Protein AF-A0A2N9FMD9-F1 (afdb_monomer)

Organism: Fagus sylvatica (NCBI:txid28930)

Foldseek 3Di:
DDDDDDDPPPDDPVVVVVVVVVVVVVVVVVVVVVPDPPPPPPPDPCDAQPAAAPLQCLVVLVVSLCVSCVVVVNNCQAVVVPPQDDPPDPCNVVSQVSQVVSLVSNLSRYDPVLNVVQVPDSGNNVSSVVSVVPSD

InterPro domains:
  IPR029472 Retrotransposon Copia-like, N-terminal [PF14244] (45-86)

Sequence (136 aa):
MAESTDLMQQLNPQTESILTSLTTKMTEVLTRSQTSPHPPPADSSTAPIGIKLDGSNYALWSQVVEMYISGKDKLGYINGDSPQPPETDPSFRRWRTENAIVKGWLINSMDSSLIANFIRFPTAKQGLGFCCYNLF

Mean predicted aligned error: 15.03 Å

Secondary structure (DSSP, 8-state):
------------HHHHHHHHHHHHHHHHHHHHTT-S---S--S---PPPSS-B-SS-HHHHHHHHHHHHHTTT-THHHHSSSPPPPTTSTTHHHHHHHHHHHHHHHHHTB-HHHHHHHTT-SSHHHHHHHHHHH--

Nearest PDB structures (foldseek):
  5ecf-assembly1_A  TM=4.370E-01  e=1.443E+00  Talaromyces marneffei PM1
  8qca-assembly1_B  TM=3.815E-01  e=7.373E+00  Saccharomyces cerevisiae

Structure (mmCIF, N/CA/C/O backbone):
data_AF-A0A2N9FMD9-F1
#
_entry.id   AF-A0A2N9FMD9-F1
#
loop_
_atom_site.group_PDB
_atom_site.id
_atom_site.type_symbol
_atom_site.label_atom_id
_atom_site.label_alt_id
_atom_site.label_comp_id
_atom_site.label_asym_id
_atom_site.label_entity_id
_atom_site.label_seq_id
_atom_site.pdbx_PDB_ins_code
_atom_site.Cartn_x
_atom_site.Cartn_y
_atom_site.Cartn_z
_atom_site.occupancy
_atom_site.B_iso_or_equiv
_atom_site.auth_seq_id
_atom_site.auth_comp_id
_atom_site.auth_asym_id
_atom_site.auth_atom_id
_atom_site.pdbx_PDB_model_num
ATOM 1 N N . MET A 1 1 ? 14.879 -6.292 76.148 1.00 36.97 1 MET A N 1
ATOM 2 C CA . MET A 1 1 ? 14.157 -5.919 74.917 1.00 36.97 1 MET A CA 1
ATOM 3 C C . MET A 1 1 ? 14.743 -4.604 74.456 1.00 36.97 1 MET A 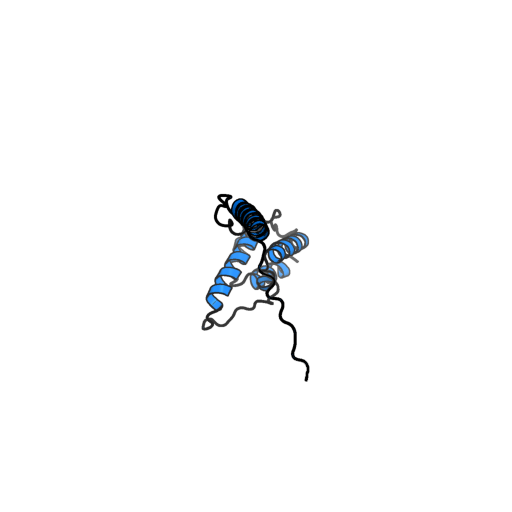C 1
ATOM 5 O O . MET A 1 1 ? 14.719 -3.656 75.226 1.00 36.97 1 MET A O 1
ATOM 9 N N . ALA A 1 2 ? 15.393 -4.609 73.297 1.00 40.62 2 ALA A N 1
ATOM 10 C CA . ALA A 1 2 ? 15.962 -3.431 72.662 1.00 40.62 2 ALA A CA 1
ATOM 11 C C . ALA A 1 2 ? 15.027 -3.043 71.509 1.00 40.62 2 ALA A C 1
ATOM 13 O O . ALA A 1 2 ? 14.839 -3.847 70.601 1.00 40.62 2 ALA A O 1
ATOM 14 N N . GLU A 1 3 ? 14.433 -1.855 71.574 1.00 39.62 3 GLU A N 1
ATOM 15 C CA . GLU A 1 3 ? 13.813 -1.161 70.437 1.00 39.62 3 GLU A CA 1
ATOM 16 C C . GLU A 1 3 ? 14.744 0.016 70.122 1.00 39.62 3 GLU A C 1
ATOM 18 O O . GLU A 1 3 ? 15.044 0.823 70.995 1.00 39.62 3 GLU A O 1
ATOM 23 N N . SER A 1 4 ? 15.520 -0.063 69.044 1.00 41.44 4 SER A N 1
ATOM 24 C CA . SER A 1 4 ? 15.152 0.163 67.639 1.00 41.44 4 SER A CA 1
ATOM 25 C C . SER A 1 4 ? 15.207 1.653 67.296 1.00 41.44 4 SER A C 1
ATOM 27 O O . SER A 1 4 ? 14.344 2.446 67.647 1.00 41.44 4 SER A O 1
ATOM 29 N N . THR A 1 5 ? 16.303 1.985 66.624 1.00 46.47 5 THR A N 1
ATOM 30 C CA . THR A 1 5 ? 16.591 3.186 65.841 1.00 46.47 5 THR A CA 1
ATOM 31 C C . THR A 1 5 ? 15.376 3.830 65.170 1.00 46.47 5 THR A C 1
ATOM 33 O O . THR A 1 5 ? 14.653 3.130 64.468 1.00 46.47 5 THR A O 1
ATOM 36 N N . ASP A 1 6 ? 15.276 5.162 65.223 1.00 43.38 6 ASP A N 1
ATOM 37 C CA . ASP A 1 6 ? 15.043 5.930 63.996 1.00 43.38 6 ASP A CA 1
ATOM 38 C C . ASP A 1 6 ? 15.660 7.334 64.089 1.00 43.38 6 ASP A C 1
ATOM 40 O O . ASP A 1 6 ? 15.374 8.139 64.977 1.00 43.38 6 ASP A O 1
ATOM 44 N N . LEU A 1 7 ? 16.606 7.566 63.188 1.00 48.28 7 LEU A N 1
ATOM 45 C CA . LEU A 1 7 ? 17.438 8.749 63.074 1.00 48.28 7 LEU A CA 1
ATOM 46 C C . LEU A 1 7 ? 16.669 9.841 62.326 1.00 48.28 7 LEU A C 1
ATOM 48 O O . LEU A 1 7 ? 16.870 10.033 61.131 1.00 48.28 7 LEU A O 1
ATOM 52 N N . MET A 1 8 ? 15.865 10.635 63.029 1.00 49.22 8 MET A N 1
ATOM 53 C CA . MET A 1 8 ? 15.466 11.951 62.514 1.00 49.22 8 MET A CA 1
ATOM 54 C C . MET A 1 8 ? 16.600 12.950 62.778 1.00 49.22 8 MET A C 1
ATOM 56 O O . MET A 1 8 ? 16.490 13.861 63.598 1.00 49.22 8 MET A O 1
ATOM 60 N N . GLN A 1 9 ? 17.733 12.750 62.095 1.00 51.56 9 GLN A N 1
ATOM 61 C CA . GLN A 1 9 ? 18.787 13.755 62.017 1.00 51.56 9 GLN A CA 1
ATOM 62 C C . GLN A 1 9 ? 18.228 14.931 61.212 1.00 51.56 9 GLN A C 1
ATOM 64 O O . GLN A 1 9 ? 18.152 14.892 59.986 1.00 51.56 9 GLN A O 1
ATOM 69 N N . GLN A 1 10 ? 17.799 15.958 61.940 1.00 44.78 10 GLN A N 1
ATOM 70 C CA . GLN A 1 10 ? 17.307 17.231 61.432 1.00 44.78 10 GLN A CA 1
ATOM 71 C C . GLN A 1 10 ? 18.229 17.740 60.312 1.00 44.78 10 GLN A C 1
ATOM 73 O O . GLN A 1 10 ? 19.405 18.031 60.546 1.00 44.78 10 GLN A O 1
ATOM 78 N N . LEU A 1 11 ? 17.710 17.787 59.081 1.00 54.62 11 LEU A N 1
ATOM 79 C CA . LEU A 1 11 ? 18.453 18.277 57.924 1.00 54.62 11 LEU A CA 1
ATOM 80 C C . LEU A 1 11 ? 18.922 19.711 58.199 1.00 54.62 11 LEU A C 1
ATOM 82 O O . LEU A 1 11 ? 18.143 20.587 58.569 1.00 54.62 11 LEU A O 1
ATOM 86 N N . ASN A 1 12 ? 20.226 19.933 58.044 1.00 65.62 12 ASN A N 1
ATOM 87 C CA . ASN A 1 12 ? 20.838 21.249 58.180 1.00 65.62 12 ASN A CA 1
ATOM 88 C C . ASN A 1 12 ? 20.189 22.215 57.163 1.00 65.62 12 ASN A C 1
ATOM 90 O O . ASN A 1 12 ? 20.140 21.871 55.978 1.00 65.62 12 ASN A O 1
ATOM 94 N N . PRO A 1 13 ? 19.746 23.425 57.558 1.00 65.56 13 PRO A N 1
ATOM 95 C CA . PRO A 1 13 ? 19.069 24.372 56.662 1.00 65.56 13 PRO A CA 1
ATOM 96 C C . PRO A 1 13 ? 19.892 24.757 55.421 1.00 65.56 13 PRO A C 1
ATOM 98 O O . PRO A 1 13 ? 19.332 25.119 54.386 1.00 65.56 13 PRO A O 1
ATOM 101 N N . GLN A 1 14 ? 21.224 24.639 55.473 1.00 65.88 14 GLN A N 1
ATOM 102 C CA . GLN A 1 14 ? 22.062 24.851 54.288 1.00 65.88 14 GLN A CA 1
ATOM 103 C C . GLN A 1 14 ? 21.920 23.725 53.252 1.00 65.88 14 GLN A C 1
ATOM 105 O O . GLN A 1 14 ? 22.007 23.988 52.056 1.00 65.88 14 GLN A O 1
ATOM 110 N N . THR A 1 15 ? 21.670 22.487 53.681 1.00 69.12 15 THR A N 1
ATOM 111 C CA . THR A 1 15 ? 21.528 21.333 52.784 1.00 69.12 15 THR A CA 1
ATOM 112 C C . THR A 1 15 ? 20.212 21.391 52.004 1.00 69.12 15 THR A C 1
ATOM 114 O O . THR A 1 15 ? 20.204 21.096 50.812 1.00 69.12 15 THR A O 1
ATOM 117 N N . GLU A 1 16 ? 19.121 21.857 52.621 1.00 73.75 16 GLU A N 1
ATOM 118 C CA . GLU A 1 16 ? 17.834 22.052 51.931 1.00 73.75 16 GLU A CA 1
ATOM 119 C C . GLU A 1 16 ? 17.903 23.155 50.868 1.00 73.75 16 GLU A C 1
ATOM 121 O O . GLU A 1 16 ? 17.362 23.011 49.772 1.00 73.75 16 GLU A O 1
ATOM 126 N N . SER A 1 17 ? 18.640 24.233 51.148 1.00 76.12 17 SER A N 1
ATOM 127 C CA . SER A 1 17 ? 18.895 25.307 50.180 1.00 76.12 17 SER A CA 1
ATOM 128 C C . SER A 1 17 ? 19.668 24.801 48.955 1.00 76.12 17 SER A C 1
ATOM 130 O O . SER A 1 17 ?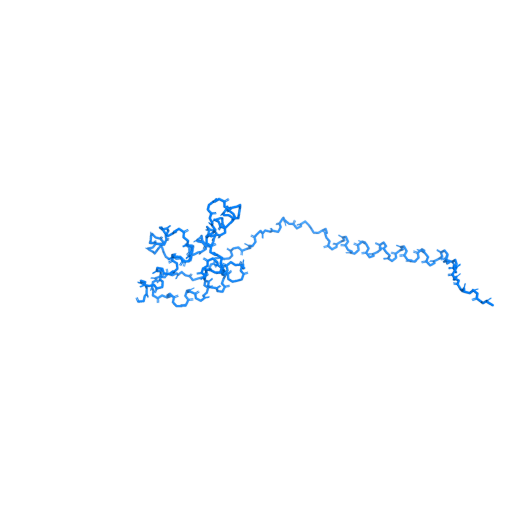 19.343 25.123 47.810 1.00 76.12 17 SER A O 1
ATOM 132 N N . ILE A 1 18 ? 20.655 23.926 49.171 1.00 85.44 18 ILE A N 1
ATOM 133 C CA . ILE A 1 18 ? 21.412 23.319 48.072 1.00 85.44 18 ILE A CA 1
ATOM 134 C C . ILE A 1 18 ? 20.520 22.361 47.268 1.00 85.44 18 ILE A C 1
ATOM 136 O O . ILE A 1 18 ? 20.501 22.437 46.040 1.00 85.44 18 ILE A O 1
ATOM 140 N N . LEU A 1 19 ? 19.741 21.502 47.931 1.00 76.56 19 LEU A N 1
ATOM 141 C CA . LEU A 1 19 ? 18.835 20.554 47.270 1.00 76.56 19 LEU A CA 1
ATOM 142 C C . LEU A 1 19 ? 17.743 21.258 46.459 1.00 76.56 19 LEU A C 1
ATOM 144 O O . LEU A 1 19 ? 17.469 20.862 45.325 1.00 76.56 19 LEU A O 1
ATOM 148 N N . THR A 1 20 ? 17.153 22.325 46.994 1.00 76.69 20 THR A N 1
ATOM 149 C CA . THR A 1 20 ? 16.142 23.128 46.289 1.00 76.69 20 THR A CA 1
ATOM 150 C C . THR A 1 20 ? 16.746 23.868 45.099 1.00 76.69 20 THR A C 1
ATOM 152 O O . THR A 1 20 ? 16.155 23.856 44.021 1.00 76.69 20 THR A O 1
ATOM 155 N N . SER A 1 21 ? 17.953 24.426 45.234 1.00 84.25 21 SER A N 1
ATOM 156 C CA . SER A 1 21 ? 18.681 25.067 44.129 1.00 84.25 21 SER A CA 1
ATOM 157 C C . SER A 1 21 ? 19.013 24.082 43.000 1.00 84.25 21 SER A C 1
ATOM 159 O O . SER A 1 21 ? 18.773 24.369 41.825 1.00 84.25 21 SER A O 1
ATOM 161 N N . LEU A 1 22 ? 19.487 22.879 43.342 1.00 86.50 22 LEU A N 1
ATOM 162 C CA . LEU A 1 22 ? 19.761 21.810 42.377 1.00 86.50 22 LEU A CA 1
ATOM 163 C C . LEU A 1 22 ? 18.476 21.315 41.699 1.00 86.50 22 LEU A C 1
ATOM 165 O O . LEU A 1 22 ? 18.442 21.179 40.478 1.00 86.50 22 LEU A O 1
ATOM 169 N N . THR A 1 23 ? 17.404 21.110 42.467 1.00 81.19 23 THR A N 1
ATOM 170 C CA . THR A 1 23 ? 16.0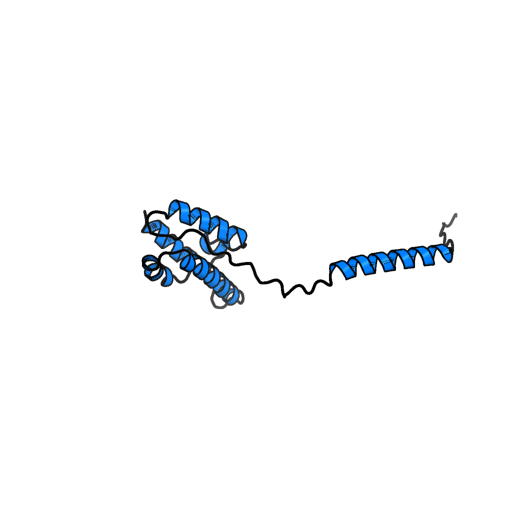93 20.674 41.955 1.00 81.19 23 THR A CA 1
ATOM 171 C C . THR A 1 23 ? 15.480 21.719 41.029 1.00 81.19 23 THR A C 1
ATOM 173 O O . THR A 1 23 ? 14.967 21.382 39.962 1.00 81.19 23 THR A O 1
ATOM 176 N N . THR A 1 24 ? 15.599 22.999 41.381 1.00 84.19 24 THR A N 1
ATOM 177 C CA . THR A 1 24 ? 15.136 24.119 40.552 1.00 84.19 24 THR A CA 1
ATOM 178 C C . THR A 1 24 ? 15.897 24.154 39.232 1.00 84.19 24 THR A C 1
ATOM 180 O O . THR A 1 24 ? 15.282 24.236 38.172 1.00 84.19 24 THR A O 1
ATOM 183 N N . LYS A 1 25 ? 17.225 23.978 39.267 1.00 83.44 25 LYS A N 1
ATOM 184 C CA . LYS A 1 25 ? 18.049 23.922 38.052 1.00 83.44 25 LYS A CA 1
ATOM 185 C C . LYS A 1 25 ? 17.742 22.706 37.181 1.00 83.44 25 LYS A C 1
ATOM 187 O O . LYS A 1 25 ? 17.678 22.850 35.965 1.00 83.44 25 LYS A O 1
ATOM 192 N N . MET A 1 26 ? 17.519 21.526 37.763 1.00 82.50 26 MET A N 1
ATOM 193 C CA . MET A 1 26 ? 17.091 20.353 36.988 1.00 82.50 26 MET A CA 1
ATOM 194 C C . MET A 1 26 ? 15.715 20.572 36.353 1.00 82.50 26 MET A C 1
ATOM 196 O O . MET A 1 26 ? 15.519 20.223 35.192 1.00 82.50 26 MET A O 1
ATOM 200 N N . THR A 1 27 ? 14.791 21.206 37.078 1.00 74.50 27 THR A N 1
ATOM 201 C CA . THR A 1 27 ? 13.453 21.542 36.570 1.00 74.50 27 THR A CA 1
ATOM 202 C C . THR A 1 27 ? 13.536 22.558 35.431 1.00 74.50 27 THR A C 1
ATOM 204 O O . THR A 1 27 ? 12.879 22.376 34.409 1.00 74.50 27 THR A O 1
ATOM 207 N N . GLU A 1 28 ? 14.396 23.576 35.530 1.00 76.56 28 GLU A N 1
ATOM 208 C CA . GLU A 1 28 ? 14.667 24.507 34.427 1.00 76.56 28 GLU A CA 1
ATOM 209 C C . GLU A 1 28 ? 15.297 23.813 33.217 1.00 76.56 28 GLU A C 1
ATOM 211 O O . GLU A 1 28 ? 14.899 24.093 32.090 1.00 76.56 28 GLU A O 1
ATOM 216 N N . VAL A 1 29 ? 16.247 22.892 33.413 1.00 73.25 29 VAL A N 1
ATOM 217 C CA . VAL A 1 29 ? 16.868 22.134 32.312 1.00 73.25 29 VAL A CA 1
ATOM 218 C C . VAL A 1 29 ? 15.839 21.235 31.619 1.00 73.25 29 VAL A C 1
ATOM 220 O O . VAL A 1 29 ? 15.769 21.216 30.387 1.00 73.25 29 VAL A O 1
ATOM 223 N N . LEU A 1 30 ? 14.988 20.547 32.386 1.00 67.12 30 LEU A N 1
ATOM 224 C CA . LEU A 1 30 ? 13.911 19.710 31.855 1.00 67.12 30 LEU A CA 1
ATOM 225 C C . LEU A 1 30 ? 12.870 20.548 31.095 1.00 67.12 30 LEU A C 1
ATOM 227 O O . LEU A 1 30 ? 12.449 20.172 30.003 1.00 67.12 30 LEU A O 1
ATOM 231 N N . THR A 1 31 ? 12.521 21.721 31.628 1.00 64.62 31 THR A N 1
ATOM 232 C CA . THR A 1 31 ? 11.535 22.634 31.027 1.00 64.62 31 THR A CA 1
ATOM 233 C C . THR A 1 31 ? 12.089 23.323 29.778 1.00 64.62 31 THR A C 1
ATOM 235 O O . THR A 1 31 ? 11.402 23.419 28.765 1.00 64.62 31 THR A O 1
ATOM 238 N N . ARG A 1 32 ? 13.364 23.734 29.792 1.00 60.16 32 ARG A N 1
ATOM 239 C CA . ARG A 1 32 ? 14.051 24.336 28.636 1.00 60.16 32 ARG A CA 1
ATOM 240 C C . ARG A 1 32 ? 14.215 23.356 27.476 1.00 60.16 32 ARG A C 1
ATOM 242 O O . ARG A 1 32 ? 14.281 23.782 26.328 1.00 60.16 32 ARG A O 1
ATOM 249 N N . SER A 1 33 ? 14.236 22.056 27.761 1.00 49.31 33 SER A N 1
ATOM 250 C CA . SER A 1 33 ? 14.252 21.010 26.733 1.00 49.31 33 SER A CA 1
ATOM 251 C C . SER A 1 33 ? 12.902 20.858 26.010 1.00 49.31 33 SER A C 1
ATOM 253 O O . SER A 1 33 ? 12.859 20.262 24.938 1.00 49.31 33 SER A O 1
ATOM 255 N N . GLN A 1 34 ? 11.805 21.390 26.567 1.00 57.22 34 GLN A N 1
ATOM 256 C CA . GLN A 1 34 ? 10.439 21.214 26.051 1.00 57.22 34 GLN A CA 1
ATOM 257 C C . GLN A 1 34 ? 9.796 22.501 25.503 1.00 57.22 34 GLN A C 1
ATOM 259 O O . GLN A 1 34 ? 8.668 22.459 25.022 1.00 57.22 34 GLN A O 1
ATOM 264 N N . THR A 1 35 ? 10.505 23.634 25.500 1.00 44.81 35 THR A N 1
ATOM 265 C CA . THR A 1 35 ? 10.029 24.904 24.920 1.00 44.81 35 THR A CA 1
ATOM 266 C C . THR A 1 35 ? 10.734 25.245 23.607 1.00 44.81 35 THR A C 1
ATOM 268 O O . THR A 1 35 ? 11.194 26.360 23.383 1.00 44.81 35 THR A O 1
ATOM 271 N N . SER A 1 36 ? 10.794 24.281 22.690 1.00 49.69 36 SER A N 1
ATOM 272 C CA . SER A 1 36 ? 10.823 24.624 21.266 1.00 49.69 36 SER A CA 1
ATOM 273 C C . SER A 1 36 ? 9.367 24.778 20.815 1.00 49.69 36 SER A C 1
ATOM 275 O O . SER A 1 36 ? 8.551 23.952 21.233 1.00 49.69 36 SER A O 1
ATOM 277 N N . PRO A 1 37 ? 8.991 25.776 19.991 1.00 46.25 37 PRO A N 1
ATOM 278 C CA . PRO A 1 37 ? 7.714 25.758 19.290 1.00 46.25 37 PRO A CA 1
ATOM 279 C C . PRO A 1 37 ? 7.771 24.605 18.282 1.00 46.25 37 PRO A C 1
ATOM 281 O O . PRO A 1 37 ? 8.019 24.797 17.096 1.00 46.25 37 PRO A O 1
ATOM 284 N N . HIS A 1 38 ? 7.627 23.378 18.777 1.00 46.78 38 HIS A N 1
ATOM 285 C CA . HIS A 1 38 ? 7.462 22.204 17.953 1.00 46.78 38 HIS A CA 1
ATOM 286 C C . HIS A 1 38 ? 6.112 22.423 17.253 1.00 46.78 38 HIS A C 1
ATOM 288 O O . HIS A 1 38 ? 5.092 22.498 17.948 1.00 46.78 38 HIS A O 1
ATOM 294 N N . PRO A 1 39 ? 6.051 22.580 15.915 1.00 51.91 39 PRO A N 1
ATOM 295 C CA . PRO A 1 39 ? 4.779 22.411 15.215 1.00 51.91 39 PRO A CA 1
ATOM 296 C C . PRO A 1 39 ? 4.177 21.071 15.674 1.00 51.91 39 PRO A C 1
ATOM 298 O O . PRO A 1 39 ? 4.960 20.186 16.010 1.00 51.91 39 PRO A O 1
ATOM 301 N N . PRO A 1 40 ? 2.845 20.869 15.744 1.00 54.62 40 PRO A N 1
ATOM 302 C CA . PRO A 1 40 ? 2.291 19.540 16.051 1.00 54.62 40 PRO A CA 1
ATOM 303 C C . PRO A 1 40 ? 3.0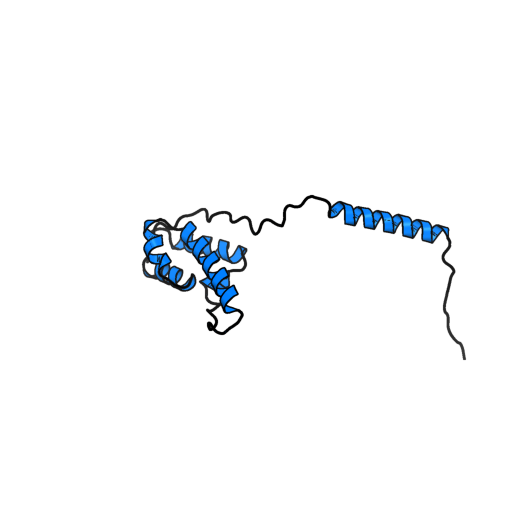82 18.497 15.254 1.00 54.62 40 PRO A C 1
ATOM 305 O O . PRO A 1 40 ? 3.395 18.821 14.103 1.00 54.62 40 PRO A O 1
ATOM 308 N N . PRO A 1 41 ? 3.520 17.363 15.849 1.00 50.06 41 PRO A N 1
ATOM 309 C CA . PRO A 1 41 ? 4.355 16.396 15.146 1.00 50.06 41 PRO A CA 1
ATOM 310 C C . PRO A 1 41 ? 3.700 16.156 13.802 1.00 50.06 41 PRO A C 1
ATOM 312 O O . PRO A 1 41 ? 2.587 15.646 13.747 1.00 50.06 41 PRO A O 1
ATOM 315 N N . ALA A 1 42 ? 4.327 16.689 12.752 1.00 47.41 42 ALA A N 1
ATOM 316 C CA . ALA A 1 42 ? 3.772 16.618 11.424 1.00 47.41 42 ALA A CA 1
ATOM 317 C C . ALA A 1 42 ? 3.707 15.127 11.154 1.00 47.41 42 ALA A C 1
ATOM 319 O O . ALA A 1 42 ? 4.752 14.471 11.112 1.00 47.41 42 ALA A O 1
ATOM 320 N N . ASP A 1 43 ? 2.485 14.600 11.125 1.00 48.00 43 ASP A N 1
ATOM 321 C CA . ASP A 1 43 ? 2.231 13.191 10.925 1.00 48.00 43 ASP A CA 1
ATOM 322 C C . ASP A 1 43 ? 3.085 12.741 9.750 1.00 48.00 43 ASP A C 1
ATOM 324 O O . ASP A 1 43 ? 2.936 13.251 8.642 1.00 48.00 43 ASP A O 1
ATOM 328 N N . SER A 1 44 ? 4.043 11.864 10.060 1.00 55.81 44 SER A N 1
ATOM 329 C CA . SER A 1 44 ? 4.873 11.089 9.148 1.00 55.81 44 SER A CA 1
ATOM 330 C C . SER A 1 44 ? 5.128 11.774 7.805 1.00 55.81 44 SER A C 1
ATOM 332 O O . SER A 1 44 ? 4.308 11.664 6.892 1.00 55.81 44 SER A O 1
ATOM 334 N N . SER A 1 45 ? 6.292 12.420 7.659 1.00 53.41 45 SER A N 1
ATOM 335 C CA . SER A 1 45 ? 6.821 12.825 6.351 1.00 53.41 45 SER A CA 1
ATOM 336 C C . SER A 1 45 ? 6.573 11.696 5.344 1.00 53.41 45 SER A C 1
ATOM 338 O O . SER A 1 45 ? 7.222 10.644 5.364 1.00 53.41 45 SER A O 1
ATOM 340 N N . THR A 1 46 ? 5.538 11.869 4.519 1.00 64.50 46 THR A N 1
ATOM 341 C CA . THR A 1 46 ? 5.094 10.881 3.540 1.00 64.50 46 THR A CA 1
ATOM 342 C C . THR A 1 46 ? 5.984 11.096 2.336 1.00 64.50 46 THR A C 1
ATOM 344 O O . THR A 1 46 ? 5.556 11.582 1.294 1.00 64.50 46 THR A O 1
ATOM 347 N N . ALA A 1 47 ? 7.276 10.810 2.516 1.00 70.69 47 ALA A N 1
ATOM 348 C CA . ALA A 1 47 ? 8.204 10.766 1.408 1.00 70.69 47 ALA A CA 1
ATOM 349 C C . ALA A 1 47 ? 7.594 9.818 0.364 1.00 70.69 47 ALA A C 1
ATOM 351 O O . ALA A 1 47 ? 7.163 8.719 0.736 1.00 70.69 47 ALA A O 1
ATOM 352 N N . PRO A 1 48 ? 7.450 10.241 -0.897 1.00 77.12 48 PRO A N 1
ATOM 353 C CA . PRO A 1 48 ? 6.898 9.378 -1.924 1.00 77.12 48 PRO A CA 1
ATOM 354 C C . PRO A 1 48 ? 7.830 8.184 -2.139 1.00 77.12 48 PRO A C 1
ATOM 356 O O . PRO A 1 48 ? 9.047 8.285 -1.975 1.00 77.12 48 PRO A O 1
ATOM 359 N N . ILE A 1 49 ? 7.259 7.043 -2.516 1.00 85.62 49 ILE A N 1
ATOM 360 C CA . ILE A 1 49 ? 8.049 5.901 -2.977 1.00 85.62 49 ILE A CA 1
ATOM 361 C C . ILE A 1 49 ? 8.755 6.346 -4.263 1.00 85.62 49 ILE A C 1
ATOM 363 O O . ILE A 1 49 ? 8.104 6.726 -5.233 1.00 85.62 49 ILE A O 1
ATOM 367 N N . GLY A 1 50 ? 10.090 6.353 -4.248 1.00 83.81 50 GLY A N 1
ATOM 368 C CA . GLY A 1 50 ? 10.911 6.944 -5.312 1.00 83.81 50 GLY A CA 1
ATOM 369 C C . GLY A 1 50 ? 10.914 6.178 -6.638 1.00 83.81 50 GLY A C 1
ATOM 370 O O . GLY A 1 50 ? 11.506 6.648 -7.604 1.00 83.81 50 GLY A O 1
ATOM 371 N N . ILE A 1 51 ? 10.263 5.015 -6.695 1.00 89.81 51 ILE A N 1
ATOM 372 C CA . ILE A 1 51 ? 10.129 4.206 -7.905 1.00 89.81 51 ILE A CA 1
ATOM 373 C C . ILE A 1 51 ? 8.659 4.032 -8.269 1.00 89.81 51 ILE A C 1
ATOM 375 O O . ILE A 1 51 ? 7.817 3.783 -7.405 1.00 89.81 51 ILE A O 1
ATOM 379 N N . LYS A 1 52 ? 8.358 4.157 -9.562 1.00 92.69 52 LYS A N 1
ATOM 380 C CA . LYS A 1 52 ? 7.024 3.901 -10.100 1.00 92.69 52 LYS A CA 1
ATOM 381 C C . LYS A 1 52 ? 6.948 2.509 -10.704 1.00 92.69 52 LYS A C 1
ATOM 383 O O . LYS A 1 52 ? 7.856 2.119 -11.430 1.00 92.69 52 LYS A O 1
ATOM 388 N N . LEU A 1 53 ? 5.871 1.786 -10.421 1.00 91.88 53 LEU A N 1
ATOM 389 C CA . LEU A 1 53 ? 5.553 0.534 -11.099 1.00 91.88 53 LEU A CA 1
ATOM 390 C C . LEU A 1 53 ? 5.185 0.835 -12.555 1.00 91.88 53 LEU A C 1
ATOM 392 O O . LEU A 1 53 ? 4.220 1.560 -12.790 1.00 91.88 53 LEU A O 1
ATOM 396 N N . ASP A 1 54 ? 5.926 0.270 -13.503 1.00 88.62 54 ASP A N 1
ATOM 397 C CA . ASP A 1 54 ? 5.691 0.408 -14.952 1.00 88.62 54 ASP A CA 1
ATOM 398 C C . ASP A 1 54 ? 5.258 -0.908 -15.620 1.00 88.62 54 ASP A C 1
ATOM 400 O O . ASP A 1 54 ? 5.025 -0.970 -16.824 1.00 88.62 54 ASP A O 1
ATOM 404 N N . GLY A 1 55 ? 5.131 -1.965 -14.818 1.00 86.19 55 GLY A N 1
ATOM 405 C CA . GLY A 1 55 ? 4.749 -3.304 -15.246 1.00 86.19 55 GLY A CA 1
ATOM 406 C C . GLY A 1 55 ? 5.928 -4.224 -15.560 1.00 86.19 55 GLY A C 1
ATOM 407 O O . GLY A 1 55 ? 5.779 -5.436 -15.472 1.00 86.19 55 GLY A O 1
ATOM 408 N N . SER A 1 56 ? 7.117 -3.685 -15.826 1.00 88.75 56 SER A N 1
ATOM 409 C CA . SER A 1 56 ? 8.337 -4.478 -16.033 1.00 88.75 56 SER A CA 1
ATOM 410 C C . SER A 1 56 ? 9.153 -4.663 -14.750 1.00 88.75 56 SER A C 1
ATOM 412 O O . SER A 1 56 ? 9.922 -5.612 -14.609 1.00 88.75 56 SER A O 1
ATOM 414 N N . ASN A 1 57 ? 8.976 -3.758 -13.787 1.00 91.69 57 ASN A N 1
ATOM 415 C CA . ASN A 1 57 ? 9.816 -3.642 -12.599 1.00 91.69 57 ASN A CA 1
ATOM 416 C C . ASN A 1 57 ? 9.152 -4.132 -11.301 1.00 91.69 57 ASN A C 1
ATOM 418 O O . ASN A 1 57 ? 9.582 -3.741 -10.212 1.00 91.69 57 ASN A O 1
ATOM 422 N N . TYR A 1 58 ? 8.129 -4.993 -11.392 1.00 90.25 58 TYR A N 1
ATOM 423 C CA . TYR A 1 58 ? 7.338 -5.418 -10.233 1.00 90.25 58 TYR A CA 1
ATOM 424 C C . TYR A 1 58 ? 8.193 -5.985 -9.093 1.00 90.25 58 TYR A C 1
ATOM 426 O O . TYR A 1 58 ? 7.986 -5.595 -7.951 1.00 90.25 58 TYR A O 1
ATOM 434 N N . ALA A 1 59 ? 9.185 -6.835 -9.382 1.00 90.62 59 ALA A N 1
ATOM 435 C CA . ALA A 1 59 ? 10.019 -7.458 -8.348 1.00 90.62 59 ALA A CA 1
ATOM 436 C C . ALA A 1 59 ? 10.816 -6.441 -7.506 1.00 90.62 59 ALA A C 1
ATOM 438 O O . ALA A 1 59 ? 10.907 -6.574 -6.286 1.00 90.62 59 ALA A O 1
ATOM 439 N N . LEU A 1 60 ? 11.379 -5.407 -8.142 1.00 91.81 60 LEU A N 1
ATOM 440 C CA . LEU A 1 60 ? 12.074 -4.330 -7.432 1.00 91.81 60 LEU A CA 1
ATOM 441 C C . LEU A 1 60 ? 11.070 -3.432 -6.703 1.00 91.81 60 LEU A C 1
ATOM 443 O O . LEU A 1 60 ? 11.271 -3.067 -5.545 1.00 91.81 60 LEU A O 1
ATOM 447 N N . TRP A 1 61 ? 9.973 -3.094 -7.382 1.00 94.19 61 TRP A N 1
ATOM 448 C CA . TRP A 1 61 ? 8.918 -2.258 -6.831 1.00 94.19 61 TRP A CA 1
ATOM 449 C C . TRP A 1 61 ? 8.300 -2.859 -5.570 1.00 94.19 61 TRP A C 1
ATOM 451 O O . TRP A 1 61 ? 8.201 -2.164 -4.559 1.00 94.19 61 TRP A O 1
ATOM 461 N N . SER A 1 62 ? 7.967 -4.150 -5.583 1.00 92.56 62 SER A N 1
ATOM 462 C CA . SER A 1 62 ? 7.343 -4.827 -4.450 1.00 92.56 62 SER A CA 1
ATOM 463 C C . SER A 1 62 ? 8.239 -4.791 -3.216 1.00 92.56 62 SER A C 1
ATOM 465 O O . SER A 1 62 ? 7.747 -4.485 -2.136 1.00 92.56 62 SER A O 1
ATOM 467 N N . GLN A 1 63 ? 9.553 -4.995 -3.372 1.00 92.94 63 GLN A N 1
ATOM 468 C CA . GLN A 1 63 ? 10.503 -4.921 -2.257 1.00 92.94 63 GLN A CA 1
ATOM 469 C C . GLN A 1 63 ? 10.585 -3.513 -1.653 1.00 92.94 63 GLN A C 1
ATOM 471 O O . GLN A 1 63 ? 10.557 -3.358 -0.433 1.00 92.94 63 GLN A O 1
ATOM 476 N N . VAL A 1 64 ? 10.658 -2.464 -2.480 1.00 93.75 64 VAL A N 1
ATOM 477 C CA . VAL A 1 64 ? 10.716 -1.080 -1.974 1.00 93.75 64 VAL A CA 1
ATOM 478 C C . VAL A 1 64 ? 9.415 -0.681 -1.290 1.00 93.75 64 VAL A C 1
ATOM 480 O O . VAL A 1 64 ? 9.442 -0.036 -0.242 1.00 93.75 64 VAL A O 1
ATOM 483 N N . VAL A 1 65 ? 8.276 -1.072 -1.857 1.00 93.38 65 VAL A N 1
ATOM 484 C CA . VAL A 1 65 ? 6.959 -0.838 -1.262 1.00 93.38 65 VAL A CA 1
ATOM 485 C C . VAL A 1 65 ? 6.814 -1.567 0.070 1.00 93.38 65 VAL A C 1
ATOM 487 O O . VAL A 1 65 ? 6.333 -0.973 1.034 1.00 93.38 65 VAL A O 1
ATOM 490 N N . GLU A 1 66 ? 7.262 -2.817 0.152 1.00 93.31 66 GLU A N 1
ATOM 491 C CA . GLU A 1 66 ? 7.237 -3.598 1.386 1.00 93.31 66 GLU A CA 1
ATOM 492 C C . GLU A 1 66 ? 8.080 -2.934 2.480 1.00 93.31 66 GLU A C 1
ATOM 494 O O . GLU A 1 66 ? 7.575 -2.688 3.576 1.00 93.31 66 GLU A O 1
ATOM 499 N N . MET A 1 67 ? 9.315 -2.526 2.161 1.00 92.75 67 MET A N 1
ATOM 500 C CA . MET A 1 67 ? 10.174 -1.773 3.084 1.00 92.75 67 MET A CA 1
ATOM 501 C C . MET A 1 67 ? 9.524 -0.456 3.530 1.00 92.75 67 MET A C 1
ATOM 503 O O . MET A 1 67 ? 9.538 -0.121 4.716 1.00 92.75 67 MET A O 1
ATOM 507 N N . TYR A 1 68 ? 8.919 0.284 2.598 1.00 93.31 68 TYR A N 1
ATOM 508 C CA . TYR A 1 68 ? 8.260 1.557 2.884 1.00 93.31 68 TYR A CA 1
ATOM 509 C C . TYR A 1 68 ? 7.073 1.403 3.842 1.00 93.31 68 TYR A C 1
ATOM 511 O O . TYR A 1 68 ? 6.931 2.167 4.799 1.00 93.31 68 TYR A O 1
ATOM 519 N N . ILE A 1 69 ? 6.215 0.416 3.582 1.00 93.19 69 ILE A N 1
ATOM 520 C CA . ILE A 1 69 ? 5.019 0.135 4.379 1.00 93.19 69 ILE A CA 1
ATOM 521 C C . ILE A 1 69 ? 5.409 -0.454 5.741 1.00 93.19 69 ILE A C 1
ATOM 523 O O . ILE A 1 69 ? 4.812 -0.088 6.758 1.00 93.19 69 ILE A O 1
ATOM 527 N N . SER A 1 70 ? 6.436 -1.308 5.784 1.00 92.81 70 SER A N 1
ATOM 528 C CA . SER A 1 70 ? 7.000 -1.840 7.027 1.00 92.81 70 SER A CA 1
ATOM 529 C C . SER A 1 70 ? 7.566 -0.729 7.908 1.00 92.81 70 SER A C 1
ATOM 531 O O . SER A 1 70 ? 7.303 -0.712 9.105 1.00 92.81 70 SER A O 1
ATOM 533 N N . GLY A 1 71 ? 8.264 0.252 7.328 1.00 92.38 71 GLY A N 1
ATOM 534 C CA . GLY A 1 71 ? 8.761 1.424 8.057 1.00 92.38 71 GLY A CA 1
ATOM 535 C C . GLY A 1 71 ? 7.662 2.318 8.647 1.00 92.38 71 GLY A C 1
ATOM 536 O O . GLY A 1 71 ? 7.959 3.214 9.433 1.00 92.38 71 GLY A O 1
ATOM 537 N N . LYS A 1 72 ? 6.395 2.085 8.281 1.00 91.75 72 LYS A N 1
ATOM 538 C CA . LYS A 1 72 ? 5.217 2.794 8.799 1.00 91.75 72 LYS A CA 1
ATOM 539 C C . LYS A 1 72 ? 4.302 1.922 9.660 1.00 91.75 72 LYS A C 1
ATOM 541 O O . LYS A 1 72 ? 3.202 2.367 9.980 1.00 91.75 72 LYS A O 1
ATOM 546 N N . ASP A 1 73 ? 4.734 0.710 10.009 1.00 93.69 73 ASP A N 1
ATOM 547 C CA . ASP A 1 73 ? 3.959 -0.246 10.811 1.00 93.69 73 ASP A CA 1
ATOM 548 C C . ASP A 1 73 ? 2.591 -0.598 10.185 1.00 93.69 73 ASP A C 1
ATOM 550 O O . ASP A 1 73 ? 1.569 -0.731 10.853 1.00 93.69 73 ASP A O 1
ATOM 554 N N . LYS A 1 74 ? 2.537 -0.697 8.847 1.00 94.25 74 LYS A N 1
ATOM 555 C CA . LYS A 1 74 ? 1.304 -1.042 8.105 1.00 94.25 74 LYS A CA 1
ATOM 556 C C . LYS A 1 74 ? 1.448 -2.284 7.226 1.00 94.25 74 LYS A C 1
ATOM 558 O O . LYS A 1 74 ? 0.611 -2.521 6.355 1.00 94.25 74 LYS A O 1
ATOM 563 N N . LEU A 1 75 ? 2.483 -3.096 7.458 1.00 93.06 75 LEU A N 1
ATOM 564 C CA . LEU A 1 75 ? 2.760 -4.304 6.666 1.00 93.06 75 LEU A CA 1
ATOM 565 C C . LEU A 1 75 ? 1.578 -5.290 6.689 1.00 93.06 75 LEU A C 1
ATOM 567 O O . LEU A 1 75 ? 1.238 -5.880 5.661 1.00 93.06 75 LEU A O 1
ATOM 571 N N . GLY A 1 76 ? 0.870 -5.343 7.823 1.00 93.06 76 GLY A N 1
ATOM 572 C CA . GLY A 1 76 ? -0.329 -6.153 8.039 1.00 93.06 76 GLY A CA 1
ATOM 573 C C . GLY A 1 76 ? -1.429 -5.995 6.982 1.00 93.06 76 GLY A C 1
ATOM 574 O O . GLY A 1 76 ? -2.164 -6.941 6.693 1.00 93.06 76 GLY A O 1
ATOM 575 N N . TYR A 1 77 ? -1.545 -4.813 6.371 1.00 93.56 77 TYR A N 1
ATOM 576 C CA . TYR A 1 77 ? -2.586 -4.510 5.381 1.00 93.56 77 TYR A CA 1
ATOM 577 C C . TYR A 1 77 ? -2.287 -5.074 3.987 1.00 93.56 77 TYR A C 1
ATOM 579 O O . TYR A 1 77 ? -3.197 -5.161 3.157 1.00 93.56 77 TYR A O 1
ATOM 587 N N . ILE A 1 78 ? -1.032 -5.453 3.718 1.00 93.00 78 ILE A N 1
ATOM 588 C CA . ILE A 1 78 ? -0.611 -6.008 2.4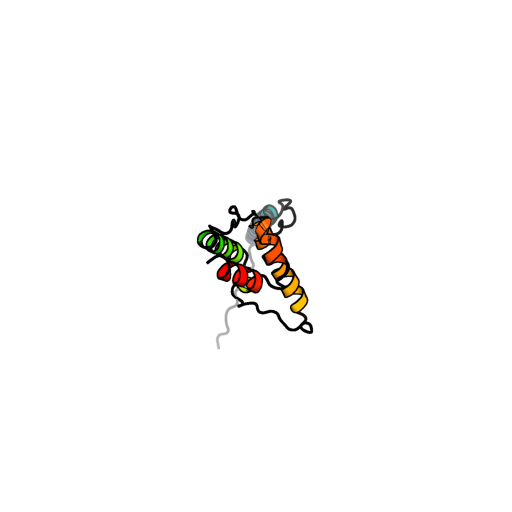26 1.00 93.00 78 ILE A CA 1
ATOM 589 C C . ILE A 1 78 ? -0.320 -7.509 2.488 1.00 93.00 78 ILE A C 1
ATOM 591 O O . ILE A 1 78 ? -0.678 -8.221 1.552 1.00 93.00 78 ILE A O 1
ATOM 595 N N . ASN A 1 79 ? 0.229 -8.018 3.596 1.00 91.06 79 ASN A N 1
ATOM 596 C CA . ASN A 1 79 ? 0.438 -9.459 3.796 1.00 91.06 79 ASN A CA 1
ATOM 597 C C . ASN A 1 79 ? -0.844 -10.169 4.303 1.00 91.06 79 ASN A C 1
ATOM 599 O O . ASN A 1 79 ? -1.101 -11.338 3.998 1.00 91.06 79 ASN A O 1
ATOM 603 N N . GLY A 1 80 ? -1.743 -9.423 4.951 1.00 89.69 80 GLY A N 1
ATOM 604 C CA . GLY A 1 80 ? -3.009 -9.906 5.491 1.00 89.69 80 GLY A CA 1
ATOM 605 C C . GLY A 1 80 ? -2.983 -10.304 6.962 1.00 89.69 80 GLY A C 1
ATOM 606 O O . GLY A 1 80 ? -3.967 -10.891 7.404 1.00 89.69 80 GLY A O 1
ATOM 607 N N . ASP A 1 81 ? -1.938 -9.954 7.713 1.00 92.25 81 ASP A N 1
ATOM 608 C CA . ASP A 1 81 ? -1.930 -10.085 9.178 1.00 92.25 81 ASP A CA 1
ATOM 609 C C . ASP A 1 81 ? -2.955 -9.147 9.835 1.00 92.25 81 ASP A C 1
ATOM 611 O O . ASP A 1 81 ? -3.387 -9.365 10.963 1.00 92.25 81 ASP A O 1
ATOM 615 N N . SER A 1 82 ? -3.378 -8.097 9.122 1.00 92.19 82 SER A N 1
ATOM 616 C CA . SER A 1 82 ? -4.498 -7.225 9.489 1.00 92.19 82 SER A CA 1
ATOM 617 C C . SER A 1 82 ? -5.687 -7.466 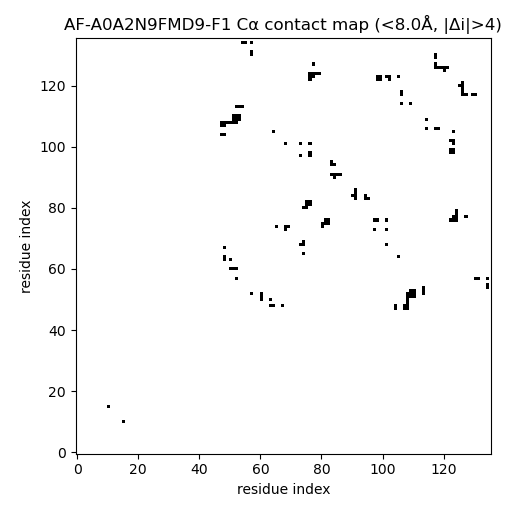8.549 1.00 92.19 82 SER A C 1
ATOM 619 O O . SER A 1 82 ? -5.923 -6.659 7.641 1.00 92.19 82 SER A O 1
ATOM 621 N N . PRO A 1 83 ? -6.435 -8.576 8.711 1.00 93.00 83 PRO A N 1
ATOM 622 C CA . PRO A 1 83 ? -7.578 -8.885 7.861 1.00 93.00 83 PRO A CA 1
ATOM 623 C C . PRO A 1 83 ? -8.719 -7.887 8.074 1.00 93.00 83 PRO A C 1
ATOM 625 O O . PRO A 1 83 ? -8.826 -7.253 9.123 1.00 93.00 83 PRO A O 1
ATOM 628 N N . GLN A 1 84 ? -9.591 -7.764 7.072 1.00 94.00 84 GLN A N 1
ATOM 629 C CA . GLN A 1 84 ? -10.780 -6.923 7.167 1.00 94.00 84 GLN A CA 1
ATOM 630 C C . GLN A 1 84 ? -11.711 -7.447 8.275 1.00 94.00 84 GLN A C 1
ATOM 632 O O . GLN A 1 84 ? -12.187 -8.580 8.162 1.00 94.00 84 GLN A O 1
ATOM 637 N N . PRO A 1 85 ? -12.004 -6.650 9.317 1.00 94.25 85 PRO A N 1
ATOM 638 C CA . PRO A 1 85 ? -12.963 -7.044 10.338 1.00 94.25 85 PRO A CA 1
ATOM 639 C C . PRO A 1 85 ? -14.408 -6.909 9.815 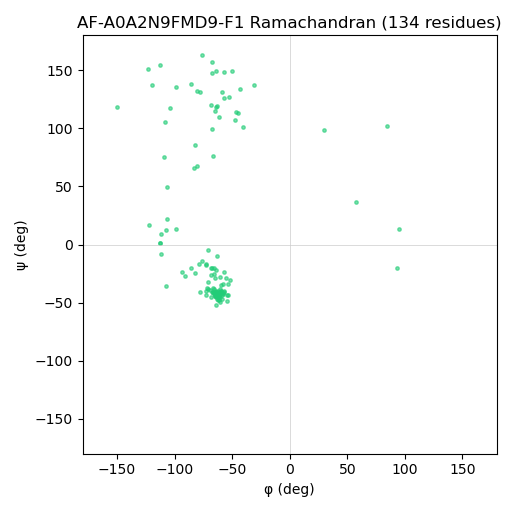1.00 94.25 85 PRO A C 1
ATOM 641 O O . PRO A 1 85 ? -14.645 -6.216 8.817 1.00 94.25 85 PRO A O 1
ATOM 644 N N . PRO A 1 86 ? -15.391 -7.543 10.482 1.00 94.94 86 PRO A N 1
ATOM 645 C CA . PRO A 1 86 ? -16.807 -7.382 10.155 1.00 94.94 86 PRO A CA 1
ATOM 646 C C . PRO A 1 86 ? -17.250 -5.917 10.218 1.00 94.94 86 PRO A C 1
ATOM 648 O O . PRO A 1 86 ? -16.772 -5.162 11.060 1.00 94.94 86 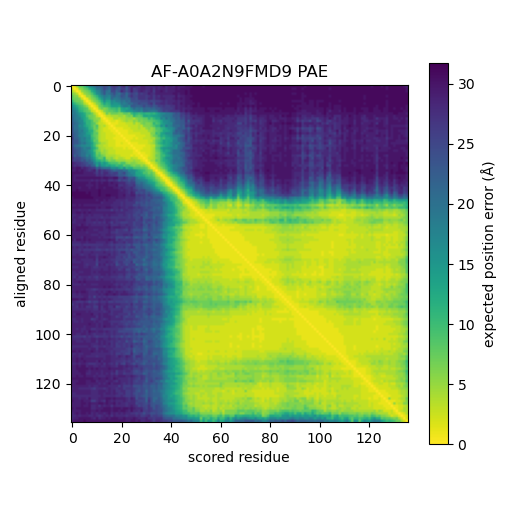PRO A O 1
ATOM 651 N N . GLU A 1 87 ? -18.220 -5.512 9.394 1.00 92.88 87 GLU A N 1
ATOM 652 C CA . GLU A 1 87 ? -18.662 -4.106 9.368 1.00 92.88 87 GLU A CA 1
ATOM 653 C C . GLU A 1 87 ? -19.307 -3.631 10.677 1.00 92.88 87 GLU A C 1
ATOM 655 O O . GLU A 1 87 ? -19.341 -2.435 10.965 1.00 92.88 87 GLU A O 1
ATOM 660 N N . THR A 1 88 ? -19.802 -4.579 11.471 1.00 94.94 88 THR A N 1
ATOM 661 C CA . THR A 1 88 ? -20.374 -4.362 12.801 1.00 94.94 88 THR A CA 1
ATOM 662 C C . THR A 1 88 ? -19.315 -4.124 13.875 1.00 94.94 88 THR A C 1
ATOM 664 O O . THR A 1 88 ? -19.653 -3.703 14.978 1.00 94.94 88 THR A O 1
ATOM 667 N N . ASP A 1 89 ? -18.047 -4.423 13.587 1.00 94.50 89 ASP A N 1
ATOM 668 C CA . ASP A 1 89 ? -16.955 -4.275 14.538 1.00 94.50 89 ASP A CA 1
ATOM 669 C C . ASP A 1 89 ? -16.536 -2.794 14.656 1.00 94.50 89 ASP A C 1
ATOM 671 O O . ASP A 1 89 ? -16.279 -2.138 13.638 1.00 94.50 89 ASP A O 1
ATOM 675 N N . PRO A 1 90 ? -16.403 -2.239 15.874 1.00 93.56 90 PRO A N 1
ATOM 676 C CA . PRO A 1 90 ? -15.932 -0.868 16.074 1.00 93.56 90 PRO A CA 1
ATOM 677 C C . PRO A 1 90 ? -14.570 -0.566 15.419 1.00 93.56 90 PRO A C 1
ATOM 679 O O . PRO A 1 90 ? -14.309 0.572 15.017 1.00 93.56 90 PRO A O 1
ATOM 682 N N . SER A 1 91 ? -13.704 -1.573 15.271 1.00 93.38 91 SER A N 1
ATOM 683 C CA . SER A 1 91 ? -12.389 -1.461 14.629 1.00 93.38 91 SER A CA 1
ATOM 684 C C . SER A 1 91 ? -12.460 -1.307 13.106 1.00 93.38 91 SER A C 1
ATOM 686 O O . SER A 1 91 ? -11.505 -0.805 12.506 1.00 93.38 91 SER A O 1
ATOM 688 N N . PHE A 1 92 ? -13.591 -1.634 12.468 1.00 93.94 92 PHE A N 1
ATOM 689 C CA . PHE A 1 92 ? -13.737 -1.581 11.011 1.00 93.94 92 PHE A CA 1
ATOM 690 C C . PHE A 1 92 ? -13.509 -0.190 10.435 1.00 93.94 92 PHE A C 1
ATOM 692 O O . PHE A 1 92 ? -12.851 -0.043 9.405 1.00 93.94 92 PHE A O 1
ATOM 699 N N . ARG A 1 93 ? -13.991 0.858 11.115 1.00 94.88 93 ARG A N 1
ATOM 700 C CA . ARG A 1 93 ? -13.753 2.239 10.670 1.00 94.88 93 ARG A CA 1
ATOM 701 C C . ARG A 1 93 ? -12.266 2.568 10.632 1.00 94.88 93 ARG A C 1
ATOM 703 O O . ARG A 1 93 ? -11.814 3.146 9.648 1.00 94.88 93 ARG A O 1
ATOM 710 N N . ARG A 1 94 ? -11.523 2.186 11.675 1.00 94.00 94 ARG A N 1
ATOM 711 C CA . ARG A 1 94 ? -10.074 2.395 11.749 1.00 94.00 94 ARG A CA 1
ATOM 712 C C . ARG A 1 94 ? -9.373 1.597 10.658 1.00 94.00 94 ARG A C 1
ATOM 714 O O . ARG A 1 94 ? -8.653 2.184 9.862 1.00 94.00 94 ARG A O 1
ATOM 721 N N . TRP A 1 95 ? -9.653 0.299 10.566 1.00 95.38 95 TRP A N 1
ATOM 722 C CA . TRP A 1 95 ? -9.070 -0.570 9.546 1.00 95.38 95 TRP A CA 1
ATOM 723 C C . TRP A 1 95 ? -9.304 -0.031 8.127 1.00 95.38 95 TRP A C 1
ATOM 725 O O . TRP A 1 95 ? -8.378 0.017 7.322 1.00 95.38 95 TRP A O 1
ATOM 735 N N . ARG A 1 96 ? -10.518 0.455 7.828 1.00 94.62 96 ARG A N 1
ATOM 736 C CA . ARG A 1 96 ? -10.858 1.030 6.519 1.00 94.62 96 ARG A CA 1
ATOM 737 C C . ARG A 1 96 ? -10.006 2.258 6.195 1.00 94.62 96 ARG A C 1
ATOM 739 O O . ARG A 1 96 ? -9.526 2.368 5.069 1.00 94.62 96 ARG A O 1
ATOM 746 N N . THR A 1 97 ? -9.824 3.165 7.157 1.00 95.19 97 THR A N 1
ATOM 747 C CA . THR A 1 97 ? -8.980 4.359 6.990 1.00 95.19 97 THR A CA 1
ATOM 748 C C . THR A 1 97 ? -7.530 3.968 6.724 1.00 95.19 97 THR A C 1
ATOM 750 O O . THR A 1 97 ? -6.924 4.453 5.774 1.00 95.19 97 THR A O 1
ATOM 753 N N . GLU A 1 98 ? -6.989 3.046 7.515 1.00 94.69 98 GLU A N 1
ATOM 754 C CA . GLU A 1 98 ? -5.604 2.588 7.387 1.00 94.69 98 GLU A CA 1
ATOM 755 C C . GLU A 1 98 ? -5.354 1.865 6.055 1.00 94.69 98 GLU A C 1
ATOM 757 O O . GLU A 1 98 ? -4.399 2.174 5.341 1.00 94.69 98 GLU A O 1
ATOM 762 N N . ASN A 1 99 ? -6.265 0.977 5.646 1.00 94.31 99 ASN A N 1
ATOM 763 C CA . ASN A 1 99 ? -6.220 0.332 4.335 1.00 94.31 99 ASN A CA 1
ATOM 764 C C . ASN A 1 99 ? -6.300 1.359 3.189 1.00 94.31 99 ASN A C 1
ATOM 766 O O . ASN A 1 99 ? -5.602 1.212 2.187 1.00 94.31 99 ASN A O 1
ATOM 770 N N . ALA A 1 100 ? -7.109 2.417 3.323 1.00 94.12 100 ALA A N 1
ATOM 771 C CA . ALA A 1 100 ? -7.188 3.482 2.322 1.00 94.12 100 ALA A CA 1
ATOM 772 C C . ALA A 1 100 ? -5.880 4.285 2.214 1.00 94.12 100 ALA A C 1
ATOM 774 O O . ALA A 1 100 ? -5.461 4.605 1.102 1.00 94.12 100 ALA A O 1
ATOM 775 N N . ILE A 1 101 ? -5.204 4.551 3.338 1.00 93.50 101 ILE A N 1
ATOM 776 C CA . ILE A 1 101 ? -3.879 5.190 3.360 1.00 93.50 101 ILE A CA 1
ATOM 777 C C . ILE A 1 101 ? -2.861 4.327 2.607 1.00 93.50 101 ILE A C 1
ATOM 779 O O . ILE A 1 101 ? -2.175 4.820 1.711 1.00 93.50 101 ILE A O 1
ATOM 783 N N . VAL A 1 102 ? -2.811 3.026 2.910 1.00 93.81 102 VAL A N 1
ATOM 784 C CA . VAL A 1 102 ? -1.904 2.086 2.236 1.00 93.81 102 VAL A CA 1
ATOM 785 C C . VAL A 1 102 ? -2.205 2.010 0.738 1.00 93.81 102 VAL A C 1
ATOM 787 O O . VAL A 1 102 ? -1.286 2.098 -0.075 1.00 93.81 102 VAL A O 1
ATOM 790 N N . LYS A 1 103 ? -3.485 1.935 0.344 1.00 93.00 103 LYS A N 1
ATOM 791 C CA . LYS A 1 103 ? -3.883 2.032 -1.070 1.00 93.00 103 LYS A CA 1
ATOM 792 C C . LYS A 1 103 ? -3.407 3.335 -1.713 1.00 93.00 103 LYS A C 1
ATOM 794 O O . LYS A 1 103 ? -2.953 3.301 -2.850 1.00 93.00 103 LYS A O 1
ATOM 799 N N . GLY A 1 104 ? -3.493 4.463 -1.010 1.00 92.56 104 GLY A N 1
ATOM 800 C CA . GLY A 1 104 ? -3.005 5.754 -1.495 1.00 92.56 104 GLY A CA 1
ATOM 801 C C . GLY A 1 104 ? -1.504 5.741 -1.789 1.00 92.56 104 GLY A C 1
ATOM 802 O O . GLY A 1 104 ? -1.083 6.220 -2.839 1.00 92.56 104 GLY A O 1
ATOM 803 N N . TRP A 1 105 ? -0.695 5.135 -0.916 1.00 92.94 105 TRP A N 1
ATOM 804 C CA . TRP A 1 105 ? 0.743 4.981 -1.161 1.00 92.94 105 TRP A CA 1
ATOM 805 C C . TRP A 1 105 ? 1.043 4.106 -2.375 1.00 92.94 105 TRP A C 1
ATOM 807 O O . TRP A 1 105 ? 1.899 4.468 -3.177 1.00 92.94 105 TRP A O 1
ATOM 817 N N . LEU A 1 106 ? 0.307 3.005 -2.537 1.00 92.25 106 LEU A N 1
ATOM 818 C CA . LEU A 1 106 ? 0.435 2.112 -3.690 1.00 92.25 106 LEU A CA 1
ATOM 819 C C . LEU A 1 106 ? 0.052 2.819 -4.996 1.00 92.25 106 LEU A C 1
ATOM 821 O O . LEU A 1 106 ? 0.784 2.742 -5.972 1.00 92.25 106 LEU A O 1
ATOM 825 N N . ILE A 1 107 ? -1.053 3.566 -5.008 1.00 91.56 107 ILE A N 1
ATOM 826 C CA . ILE A 1 107 ? -1.502 4.324 -6.186 1.00 91.56 107 ILE A CA 1
ATOM 827 C C . ILE A 1 107 ? -0.473 5.393 -6.573 1.00 91.56 107 ILE A C 1
ATOM 829 O O . ILE A 1 107 ? -0.142 5.539 -7.747 1.00 91.56 107 ILE A O 1
ATOM 833 N N . ASN A 1 108 ? 0.070 6.115 -5.591 1.00 91.31 108 ASN A N 1
ATOM 834 C CA . ASN A 1 108 ? 1.073 7.153 -5.837 1.00 91.31 108 ASN A CA 1
ATOM 835 C C . ASN A 1 108 ? 2.410 6.593 -6.347 1.00 91.31 108 ASN A C 1
ATOM 837 O O . ASN A 1 108 ? 3.190 7.334 -6.948 1.00 91.31 108 ASN A 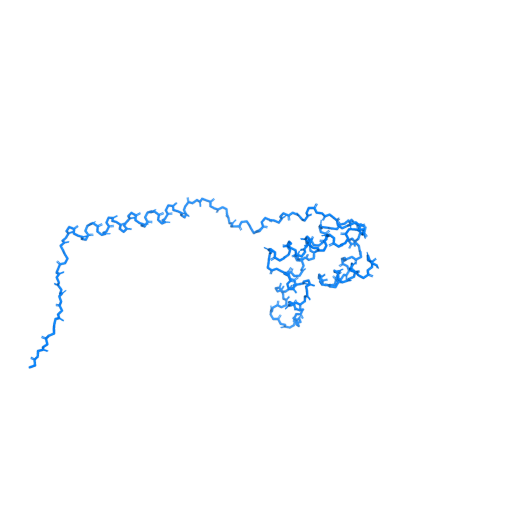O 1
ATOM 841 N N . SER A 1 109 ? 2.672 5.303 -6.131 1.00 91.19 109 SER A N 1
ATOM 842 C CA . SER A 1 109 ? 3.867 4.607 -6.605 1.00 91.19 109 SER A CA 1
ATOM 843 C C . SER A 1 109 ? 3.640 3.803 -7.886 1.00 91.19 109 SER A C 1
ATOM 845 O O . SER A 1 109 ? 4.495 3.003 -8.254 1.00 91.19 109 SER A O 1
ATOM 847 N N . MET A 1 110 ? 2.524 3.999 -8.592 1.00 91.62 110 MET A N 1
ATOM 848 C CA . MET A 1 110 ? 2.217 3.320 -9.855 1.00 91.62 110 MET A CA 1
ATOM 849 C C . MET A 1 110 ? 2.202 4.288 -11.039 1.00 91.62 110 MET A C 1
ATOM 851 O O . MET A 1 110 ? 1.945 5.489 -10.896 1.00 91.62 110 MET A O 1
ATOM 855 N N . ASP A 1 111 ? 2.466 3.761 -12.233 1.00 90.94 111 ASP A N 1
ATOM 856 C CA . ASP A 1 111 ? 2.141 4.457 -13.470 1.00 90.94 111 ASP A CA 1
ATOM 857 C C . ASP A 1 111 ? 0.619 4.571 -13.663 1.00 90.94 111 ASP A C 1
ATOM 859 O O . ASP A 1 111 ? -0.155 3.688 -13.282 1.00 90.94 111 ASP A O 1
ATOM 863 N N . SER A 1 112 ? 0.190 5.669 -14.288 1.00 87.12 112 SER A N 1
ATOM 864 C CA . SER A 1 112 ? -1.223 5.983 -14.532 1.00 87.12 112 SER A CA 1
ATOM 865 C C . SER A 1 112 ? -1.999 4.869 -15.242 1.00 87.12 112 SER A C 1
ATOM 867 O O . SER A 1 112 ? -3.168 4.641 -14.924 1.00 87.12 112 SER A O 1
ATOM 869 N N . SER A 1 113 ? -1.342 4.132 -16.141 1.00 86.00 113 SER A N 1
ATOM 870 C CA . SER A 1 113 ? -1.929 3.006 -16.873 1.00 86.00 113 SER A CA 1
ATOM 871 C C . SER A 1 113 ? -2.316 1.828 -15.967 1.00 86.00 113 SER A C 1
ATOM 873 O O . SER A 1 113 ? -3.286 1.122 -16.244 1.00 86.00 113 SER A O 1
ATOM 875 N N . LEU A 1 114 ? -1.612 1.640 -14.845 1.00 85.94 114 LEU A N 1
ATOM 876 C CA . LEU A 1 114 ? -1.829 0.536 -13.906 1.00 85.94 114 LEU A CA 1
ATOM 877 C C . LEU A 1 114 ? -2.827 0.891 -12.796 1.00 85.94 114 LEU A C 1
ATOM 879 O O . LEU A 1 114 ? -3.541 0.015 -12.297 1.00 85.94 114 LEU A O 1
ATOM 883 N N . ILE A 1 115 ? -2.939 2.180 -12.451 1.00 89.06 115 ILE A N 1
ATOM 884 C CA . ILE A 1 115 ? -3.851 2.674 -11.405 1.00 89.06 115 ILE A CA 1
ATOM 885 C C . ILE A 1 115 ? -5.305 2.279 -11.694 1.00 89.06 115 ILE A C 1
ATOM 887 O O . ILE A 1 115 ? -6.029 1.890 -10.775 1.00 89.06 115 ILE A O 1
ATOM 891 N N . ALA A 1 116 ? -5.734 2.338 -12.960 1.00 86.19 116 ALA A N 1
ATOM 892 C CA . ALA A 1 116 ? -7.108 2.021 -13.360 1.00 86.19 116 ALA A CA 1
ATOM 893 C C . ALA A 1 116 ? -7.520 0.583 -12.997 1.00 86.19 116 ALA A C 1
ATOM 895 O O . ALA A 1 116 ? -8.666 0.339 -12.612 1.00 86.19 116 ALA A O 1
ATOM 896 N N . ASN A 1 117 ? -6.579 -0.360 -13.064 1.00 84.56 117 ASN A N 1
ATOM 897 C CA . ASN A 1 117 ? -6.815 -1.743 -12.661 1.00 84.56 117 ASN A CA 1
ATOM 898 C C . ASN A 1 117 ? -6.782 -1.883 -11.133 1.00 84.56 117 ASN A C 1
ATOM 900 O O . ASN A 1 117 ? -7.641 -2.544 -10.552 1.00 84.56 117 ASN A O 1
ATOM 904 N N . PHE A 1 118 ? -5.843 -1.202 -10.471 1.00 86.56 118 PHE A N 1
ATOM 905 C CA . PHE A 1 118 ? -5.644 -1.295 -9.025 1.00 86.56 118 PHE A CA 1
ATOM 906 C C . PHE A 1 118 ? -6.785 -0.670 -8.198 1.00 86.56 118 PHE A C 1
ATOM 908 O O . PHE A 1 118 ? -7.188 -1.214 -7.167 1.00 86.56 118 PHE A O 1
ATOM 915 N N . ILE A 1 119 ? -7.342 0.468 -8.629 1.00 88.19 119 ILE A N 1
ATOM 916 C CA . ILE A 1 119 ? -8.310 1.238 -7.826 1.00 88.19 119 ILE A CA 1
ATOM 917 C C . ILE A 1 119 ? -9.585 0.448 -7.494 1.00 88.19 119 ILE A C 1
ATOM 919 O O . ILE A 1 119 ? -10.188 0.672 -6.440 1.00 88.19 119 ILE A O 1
ATOM 923 N N . ARG A 1 120 ? -9.945 -0.512 -8.358 1.00 88.06 120 ARG A N 1
ATOM 924 C CA . ARG A 1 120 ? -11.151 -1.350 -8.278 1.00 88.06 120 ARG A CA 1
ATOM 925 C C . ARG A 1 120 ? -11.126 -2.338 -7.113 1.00 88.06 120 ARG A C 1
ATOM 927 O O . ARG A 1 120 ? -12.183 -2.819 -6.713 1.00 88.06 120 ARG A O 1
ATOM 934 N N . PHE A 1 121 ? -9.951 -2.643 -6.565 1.00 89.69 121 PHE A N 1
ATOM 935 C CA . PHE A 1 121 ? -9.832 -3.603 -5.473 1.00 89.69 121 PHE A CA 1
ATOM 936 C C . PHE A 1 121 ? -10.183 -2.962 -4.127 1.00 89.69 121 PHE A C 1
ATOM 938 O O . PHE A 1 121 ? -9.667 -1.887 -3.814 1.00 89.69 121 PHE A O 1
ATOM 945 N N . PRO A 1 122 ? -11.025 -3.592 -3.291 1.00 87.06 122 PRO A N 1
ATOM 946 C CA . PRO A 1 122 ? -11.418 -3.002 -2.013 1.00 87.06 122 PRO A CA 1
ATOM 947 C C . PRO A 1 122 ? -10.260 -2.931 -1.006 1.00 87.06 122 PRO A C 1
ATOM 949 O O . PRO A 1 122 ? -10.229 -2.029 -0.166 1.00 87.06 122 PRO A O 1
ATOM 952 N N . THR A 1 123 ? -9.264 -3.814 -1.119 1.00 91.06 123 THR A N 1
ATOM 953 C CA . THR A 1 123 ? -8.127 -3.882 -0.186 1.00 91.06 123 THR A CA 1
ATOM 954 C C . THR A 1 123 ? -6.779 -3.730 -0.884 1.00 91.06 123 THR A C 1
ATOM 956 O O . THR A 1 123 ? -6.620 -4.118 -2.045 1.00 91.06 123 THR A O 1
ATOM 959 N N . ALA A 1 124 ? -5.794 -3.186 -0.164 1.00 89.50 124 ALA A N 1
ATOM 960 C CA . ALA A 1 124 ? -4.415 -3.088 -0.641 1.00 89.50 124 ALA A CA 1
ATOM 961 C C . ALA A 1 124 ? -3.834 -4.471 -0.982 1.00 89.50 124 ALA A C 1
ATOM 963 O O . ALA A 1 124 ? -3.240 -4.641 -2.046 1.00 89.50 124 ALA A O 1
ATOM 964 N N . LYS A 1 125 ? -4.095 -5.475 -0.131 1.00 91.12 125 LYS A N 1
ATOM 965 C CA . LYS A 1 125 ? -3.725 -6.879 -0.358 1.00 91.12 125 LYS A CA 1
ATOM 966 C C . LYS A 1 125 ? -4.241 -7.428 -1.690 1.00 91.12 125 LYS A C 1
ATOM 968 O O . LYS A 1 125 ? -3.477 -8.032 -2.434 1.00 91.12 125 LYS A O 1
ATOM 973 N N . GLN A 1 126 ? -5.519 -7.224 -2.013 1.00 88.31 126 GLN A N 1
ATOM 974 C CA . GLN A 1 126 ? -6.089 -7.724 -3.272 1.00 88.31 126 GLN A CA 1
ATOM 975 C C . GLN A 1 126 ? -5.494 -7.026 -4.493 1.00 88.31 126 GLN A C 1
ATOM 977 O O . GLN A 1 126 ? -5.176 -7.693 -5.474 1.00 88.31 126 GLN A O 1
ATOM 982 N N . GLY A 1 127 ? -5.313 -5.704 -4.426 1.00 84.75 127 GLY A N 1
ATOM 983 C CA . GLY A 1 127 ? -4.689 -4.959 -5.515 1.00 84.75 127 GLY A CA 1
ATOM 984 C C . GLY A 1 127 ? -3.243 -5.394 -5.763 1.00 84.75 127 GLY A C 1
ATOM 985 O O . GLY A 1 127 ? -2.856 -5.601 -6.909 1.00 84.75 127 GLY A O 1
ATOM 986 N N . LEU A 1 128 ? -2.465 -5.615 -4.698 1.00 85.00 128 LEU A N 1
ATOM 987 C CA . LEU A 1 128 ? -1.104 -6.152 -4.799 1.00 85.00 128 LEU A CA 1
ATOM 988 C C . LEU A 1 128 ? -1.079 -7.581 -5.339 1.00 85.00 128 LEU A C 1
ATOM 990 O O . LEU A 1 128 ? -0.267 -7.890 -6.206 1.00 85.00 128 LEU A O 1
ATOM 994 N N . GLY A 1 129 ? -1.993 -8.438 -4.877 1.00 85.62 129 GLY A N 1
ATOM 995 C CA . GLY A 1 129 ? -2.140 -9.796 -5.396 1.00 85.62 129 GLY A CA 1
ATOM 996 C C . GLY A 1 129 ? -2.424 -9.812 -6.899 1.00 85.62 129 GLY A C 1
ATOM 997 O O . GLY A 1 129 ? -1.810 -10.586 -7.626 1.00 85.62 129 GLY A O 1
ATOM 998 N N . PHE A 1 130 ? -3.287 -8.913 -7.383 1.00 85.19 130 PHE A N 1
ATOM 999 C CA . PHE A 1 130 ? -3.548 -8.755 -8.815 1.00 85.19 130 PHE A CA 1
ATOM 1000 C C . PHE A 1 130 ? -2.298 -8.328 -9.595 1.00 85.19 130 PHE A C 1
ATOM 1002 O O . PHE A 1 130 ? -2.015 -8.920 -10.637 1.00 85.19 130 PHE A O 1
ATOM 1009 N N . CYS A 1 131 ? -1.539 -7.348 -9.088 1.00 82.75 131 CYS A N 1
ATOM 1010 C CA . CYS A 1 131 ? -0.279 -6.920 -9.701 1.00 82.75 131 CYS A CA 1
ATOM 1011 C C . CYS A 1 131 ? 0.737 -8.067 -9.772 1.00 82.75 131 CYS A C 1
ATOM 1013 O O . CYS A 1 131 ? 1.356 -8.249 -10.811 1.00 82.75 131 CYS A O 1
ATOM 1015 N N . CYS A 1 132 ? 0.849 -8.879 -8.718 1.00 82.00 132 CYS A N 1
ATOM 1016 C CA . CYS A 1 132 ? 1.713 -10.060 -8.698 1.00 82.00 132 CYS A CA 1
ATOM 1017 C C . CYS A 1 132 ? 1.343 -11.076 -9.791 1.00 82.00 132 CYS A C 1
ATOM 1019 O O . CYS A 1 132 ? 2.220 -11.654 -10.418 1.00 82.00 132 CYS A O 1
ATOM 1021 N N . TYR A 1 133 ? 0.042 -11.280 -10.021 1.00 77.56 133 TYR A N 1
ATOM 1022 C CA . TYR A 1 133 ? -0.472 -12.326 -10.911 1.00 77.56 133 TYR A CA 1
ATOM 1023 C C . TYR A 1 133 ? -0.547 -11.930 -12.394 1.00 77.56 133 TYR A C 1
ATOM 1025 O O . TYR A 1 133 ? -0.677 -12.807 -13.236 1.00 77.56 133 TYR A O 1
ATOM 1033 N N . ASN A 1 134 ? -0.562 -10.631 -12.713 1.00 73.44 134 ASN A N 1
ATOM 1034 C CA . ASN A 1 134 ? -0.734 -10.131 -14.090 1.00 73.44 134 ASN A CA 1
ATOM 1035 C C . ASN A 1 134 ? 0.522 -9.459 -14.662 1.00 73.44 134 ASN A C 1
ATOM 1037 O O . ASN A 1 134 ? 0.533 -9.101 -15.836 1.00 73.44 134 ASN A O 1
ATOM 1041 N N . LEU A 1 135 ? 1.548 -9.238 -13.838 1.00 65.75 135 LEU A N 1
ATOM 1042 C CA . LEU A 1 135 ? 2.841 -8.683 -14.259 1.00 65.75 135 LEU A CA 1
ATOM 1043 C C . LEU A 1 135 ? 3.954 -9.749 -14.258 1.00 65.75 135 LEU A C 1
ATOM 1045 O O . LEU A 1 135 ? 5.128 -9.405 -14.371 1.00 65.75 135 LEU A O 1
ATOM 1049 N N . PHE A 1 136 ? 3.572 -11.025 -14.145 1.00 49.16 136 PHE A N 1
ATOM 1050 C CA . PHE A 1 136 ? 4.406 -12.215 -14.311 1.00 49.16 136 PHE A CA 1
ATOM 1051 C C . PHE A 1 136 ? 3.739 -13.200 -15.269 1.00 49.16 136 PHE A C 1
ATOM 1053 O O . PHE A 1 136 ? 2.487 -13.255 -15.270 1.00 49.16 136 PHE A O 1
#

Radius of gyration: 28.22 Å; Cα contacts (8 Å, |Δi|>4): 87; chains: 1; bounding box: 42×38×92 Å

pLDDT: mean 79.8, std 17.1, range [36.97, 95.38]

Solvent-accessible surface area (backbone atoms only — not comparable to full-atom values): 8274 Å² total; per-residue (Å²): 138,87,84,80,87,79,86,81,72,76,78,55,73,69,56,56,53,50,50,50,52,52,50,50,50,50,51,48,53,58,50,62,72,65,70,61,91,68,66,75,81,70,78,68,86,77,72,73,67,92,58,65,38,78,58,84,46,50,76,63,44,51,54,55,50,48,53,54,35,46,76,65,77,47,44,34,43,54,80,50,82,51,62,89,60,58,86,86,41,84,61,26,65,56,52,53,53,53,38,49,52,52,36,50,55,54,50,73,20,37,34,76,85,53,37,72,67,38,69,76,37,95,42,38,31,56,28,51,52,50,51,60,64,72,57,101